Protein AF-A0A6B9TDU4-F1 (afdb_monomer_lite)

Radius of gyration: 13.02 Å; chains: 1; bounding box: 34×25×32 Å

Sequence (69 aa):
MKDESGVVSAEVRKVDGRNAAVVKALDSTSSTIFVYIKLDRNNGYAFMYTGPRNNDTTFEEILSSVRIT

Foldseek 3Di:
DPFQFFWDDWDWDQFQNFTWIWIWTDGPFKIKIKIWTDDDPPDIDIDMDMDGRPPVVVVVVVSNPDDDD

Secondary structure (DSSP, 8-state):
-----EEEEEEEEEETTEEEEEEEEE-SSEEEEEEEEE-SSS-EEEEEEEEETT-HHHHHHHHHH----

pLDDT: mean 89.49, std 8.33, range [52.84, 97.44]

Structure (m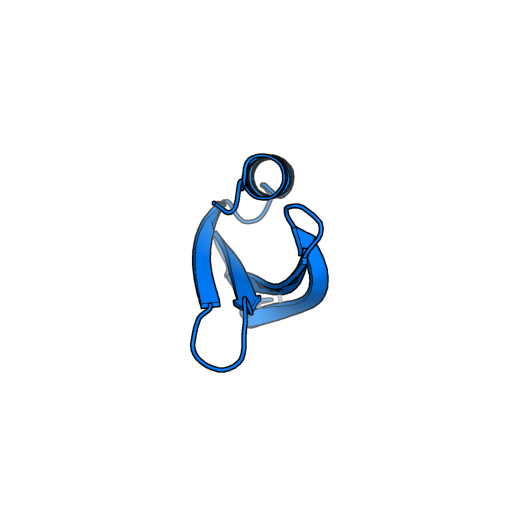mCIF, N/CA/C/O backbone):
data_AF-A0A6B9TDU4-F1
#
_entry.id   AF-A0A6B9TDU4-F1
#
loop_
_atom_site.group_PDB
_atom_site.id
_atom_site.type_symbol
_atom_site.label_atom_id
_atom_site.label_alt_id
_atom_site.label_comp_id
_atom_site.label_asym_id
_atom_site.label_entity_id
_atom_site.label_seq_id
_atom_site.pdbx_PDB_ins_code
_atom_site.Cartn_x
_atom_site.Cartn_y
_atom_site.Cartn_z
_atom_site.occupancy
_atom_site.B_iso_or_equiv
_atom_site.auth_seq_id
_atom_site.auth_comp_id
_atom_site.auth_asym_id
_atom_site.auth_atom_id
_atom_site.pdbx_PDB_model_num
ATOM 1 N N . MET A 1 1 ? 15.763 -11.405 -19.960 1.00 52.84 1 MET A N 1
ATOM 2 C CA . MET A 1 1 ? 15.486 -11.064 -18.546 1.00 52.84 1 MET A CA 1
ATOM 3 C C . MET A 1 1 ? 14.113 -11.614 -18.211 1.00 52.84 1 MET A C 1
ATOM 5 O O . MET A 1 1 ? 13.251 -11.538 -19.078 1.00 52.84 1 MET A O 1
ATOM 9 N N . LYS A 1 2 ? 13.924 -12.243 -17.044 1.00 55.00 2 LYS A N 1
ATOM 10 C CA . LYS A 1 2 ? 12.576 -12.637 -16.612 1.00 55.00 2 LYS A CA 1
ATOM 11 C C . LYS A 1 2 ? 11.777 -11.360 -16.373 1.00 55.00 2 LYS A C 1
ATOM 13 O O . LYS A 1 2 ? 12.284 -10.441 -15.740 1.00 55.00 2 LYS A O 1
ATOM 18 N N . ASP A 1 3 ? 10.582 -11.312 -16.937 1.00 68.06 3 ASP A N 1
ATOM 19 C CA . ASP A 1 3 ? 9.625 -10.252 -16.680 1.00 68.06 3 ASP A CA 1
ATOM 20 C C . ASP A 1 3 ? 9.163 -10.382 -15.224 1.00 68.06 3 ASP A C 1
ATOM 22 O O . ASP A 1 3 ? 8.403 -11.283 -14.877 1.00 68.06 3 ASP A O 1
ATOM 26 N N . GLU A 1 4 ? 9.704 -9.546 -14.342 1.00 72.19 4 GLU A N 1
ATOM 27 C CA . GLU A 1 4 ? 9.295 -9.457 -12.936 1.00 72.19 4 GLU A CA 1
ATOM 28 C C . GLU A 1 4 ? 8.038 -8.586 -12.807 1.00 72.19 4 GLU A C 1
ATOM 30 O O . GLU A 1 4 ? 7.985 -7.655 -11.996 1.00 72.19 4 GLU A O 1
ATOM 35 N N . SER A 1 5 ? 7.061 -8.844 -13.675 1.00 86.75 5 SER A N 1
ATOM 36 C CA . SER A 1 5 ? 5.745 -8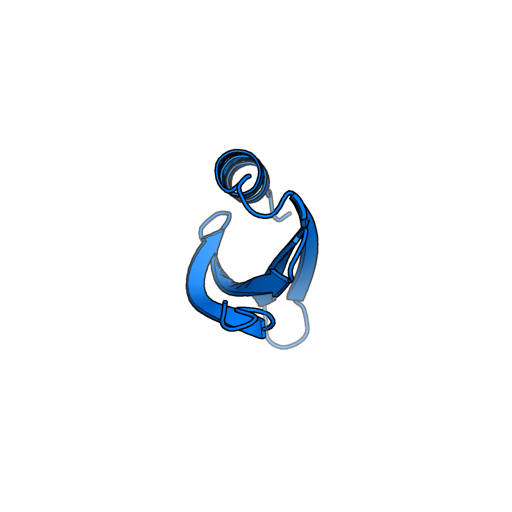.228 -13.629 1.00 86.75 5 SER A CA 1
ATOM 37 C C . SER A 1 5 ? 4.830 -9.057 -12.727 1.00 86.75 5 SER A C 1
ATOM 39 O O . SER A 1 5 ? 4.757 -10.280 -12.853 1.00 86.75 5 SER A O 1
ATOM 41 N N . GLY A 1 6 ? 4.136 -8.403 -11.800 1.00 92.81 6 GLY A N 1
ATOM 42 C CA . GLY A 1 6 ? 3.246 -9.039 -10.830 1.00 92.81 6 GLY A CA 1
ATOM 43 C C . GLY A 1 6 ? 3.404 -8.493 -9.413 1.00 92.81 6 GLY A C 1
ATOM 44 O O . GLY A 1 6 ? 4.120 -7.522 -9.175 1.00 92.81 6 GLY A O 1
ATOM 45 N N . VAL A 1 7 ? 2.707 -9.118 -8.460 1.00 94.62 7 VAL A N 1
ATOM 46 C CA . VAL A 1 7 ? 2.812 -8.780 -7.032 1.00 94.62 7 VAL A CA 1
ATOM 47 C C . VAL A 1 7 ? 4.174 -9.223 -6.507 1.00 94.62 7 VAL A C 1
ATOM 49 O O . VAL A 1 7 ? 4.509 -10.404 -6.577 1.00 94.62 7 VAL A O 1
ATOM 52 N N . VAL A 1 8 ? 4.941 -8.279 -5.965 1.00 93.00 8 VAL A N 1
ATOM 53 C CA . VAL A 1 8 ? 6.300 -8.513 -5.450 1.00 93.00 8 VAL A CA 1
ATOM 54 C C . VAL A 1 8 ? 6.385 -8.415 -3.930 1.00 93.00 8 VAL A C 1
ATOM 56 O O . VAL A 1 8 ? 7.292 -8.990 -3.335 1.00 93.00 8 VAL A O 1
ATOM 59 N N . SER A 1 9 ? 5.442 -7.722 -3.284 1.00 92.88 9 SER A N 1
ATOM 60 C CA . SER A 1 9 ? 5.317 -7.729 -1.827 1.00 92.88 9 SER A CA 1
ATOM 61 C C . SER A 1 9 ? 3.868 -7.560 -1.374 1.00 92.88 9 SER A C 1
ATOM 63 O O . SER A 1 9 ? 3.044 -6.936 -2.046 1.00 92.88 9 SER A O 1
ATOM 65 N N . ALA A 1 10 ? 3.566 -8.133 -0.212 1.00 96.44 10 ALA A N 1
ATOM 66 C CA . ALA A 1 10 ? 2.318 -7.941 0.507 1.00 96.44 10 ALA A CA 1
ATOM 67 C C . ALA A 1 10 ? 2.622 -7.960 2.007 1.00 96.44 10 ALA A C 1
ATOM 69 O O . ALA A 1 10 ? 3.208 -8.917 2.513 1.00 96.44 10 ALA A O 1
ATOM 70 N N . GLU A 1 11 ? 2.248 -6.899 2.711 1.00 96.56 11 GLU A N 1
ATOM 71 C CA . GLU A 1 11 ? 2.565 -6.728 4.126 1.00 96.56 11 GLU A CA 1
ATOM 72 C C . GLU A 1 11 ? 1.480 -5.940 4.866 1.00 96.56 11 GLU A C 1
ATOM 74 O O . GLU A 1 11 ? 0.601 -5.316 4.266 1.00 96.56 11 GLU A O 1
ATOM 79 N N . VAL A 1 12 ? 1.543 -5.975 6.197 1.00 96.69 12 VAL A N 1
ATOM 80 C CA . VAL A 1 12 ? 0.715 -5.131 7.061 1.00 96.69 12 VAL A CA 1
ATOM 81 C C . VAL A 1 12 ? 1.582 -4.016 7.622 1.00 96.69 12 VAL A C 1
ATOM 83 O O . VAL A 1 12 ? 2.576 -4.283 8.294 1.00 96.69 12 VAL A O 1
ATOM 86 N N . ARG A 1 13 ? 1.181 -2.764 7.395 1.00 94.06 13 ARG A N 1
ATOM 87 C CA . ARG A 1 13 ? 1.892 -1.574 7.881 1.00 94.06 13 ARG A CA 1
ATOM 88 C C . ARG A 1 13 ? 0.997 -0.676 8.713 1.00 94.06 13 ARG A C 1
ATOM 90 O O . ARG A 1 13 ? -0.228 -0.737 8.629 1.00 94.06 13 ARG A O 1
ATOM 97 N N . LYS A 1 14 ? 1.622 0.170 9.531 1.00 93.19 14 LYS A N 1
ATOM 98 C CA . LYS A 1 14 ? 0.928 1.238 10.251 1.00 93.19 14 LYS A CA 1
ATOM 99 C C . LYS A 1 14 ? 0.763 2.452 9.340 1.00 93.19 14 LYS A C 1
ATOM 101 O O . LYS A 1 14 ? 1.761 3.037 8.935 1.00 93.19 14 LYS A O 1
ATOM 106 N N . VAL A 1 15 ? -0.480 2.833 9.057 1.00 92.94 15 VAL A N 1
ATOM 107 C CA . VAL A 1 15 ? -0.843 4.067 8.345 1.00 92.94 15 VAL A CA 1
ATOM 108 C C . VAL A 1 15 ? -1.786 4.844 9.248 1.00 92.94 15 VAL A C 1
ATOM 110 O O . VAL A 1 15 ? -2.827 4.322 9.646 1.00 92.94 15 VAL A O 1
ATOM 113 N N . ASP A 1 16 ? -1.371 6.046 9.642 1.00 92.50 16 ASP A N 1
ATOM 114 C CA . ASP A 1 16 ? -2.093 6.888 10.605 1.00 92.50 16 ASP A CA 1
ATOM 115 C C . ASP A 1 16 ? -2.514 6.122 11.885 1.00 92.50 16 ASP A C 1
ATOM 117 O O . ASP A 1 16 ? -3.667 6.106 12.313 1.00 92.50 16 ASP A O 1
ATOM 121 N N . GLY A 1 17 ? -1.576 5.348 12.449 1.00 91.88 17 GLY A N 1
ATOM 122 C CA . GLY A 1 17 ? -1.778 4.518 13.650 1.00 91.88 17 GLY A CA 1
ATOM 123 C C . GLY A 1 17 ? -2.572 3.214 13.443 1.00 91.88 17 GLY A C 1
ATOM 124 O O . GLY A 1 17 ? -2.542 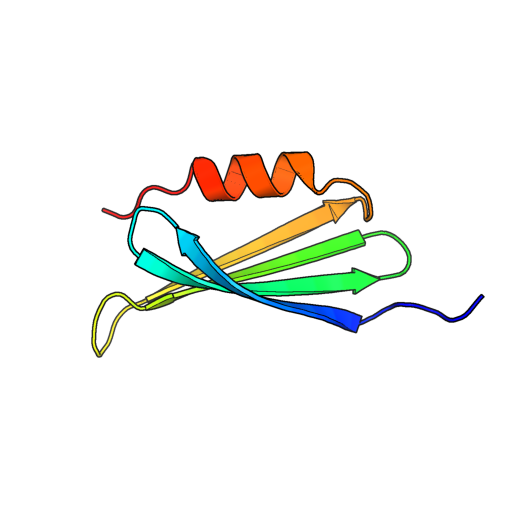2.322 14.304 1.00 91.88 17 GLY A O 1
ATOM 125 N N . ARG A 1 18 ? -3.228 3.035 12.293 1.00 92.56 18 ARG A N 1
ATOM 126 C CA . ARG A 1 18 ? -4.060 1.863 11.978 1.00 92.56 18 ARG A CA 1
ATOM 127 C C . ARG A 1 18 ? -3.297 0.810 11.184 1.00 92.56 18 ARG A C 1
ATOM 129 O O . ARG A 1 18 ? -2.348 1.119 10.476 1.00 92.56 18 ARG A O 1
ATOM 136 N N . ASN A 1 19 ? -3.712 -0.449 11.313 1.00 94.56 19 ASN A N 1
ATOM 137 C CA . ASN A 1 19 ? -3.184 -1.522 10.471 1.00 94.56 19 ASN A CA 1
ATOM 138 C C . ASN A 1 19 ? -3.774 -1.392 9.063 1.00 94.56 19 ASN A C 1
ATOM 140 O O . ASN A 1 19 ? -4.996 -1.367 8.906 1.00 94.56 19 ASN A O 1
ATOM 144 N N . ALA A 1 20 ? -2.903 -1.347 8.064 1.00 95.94 20 ALA A N 1
ATOM 145 C CA . ALA A 1 20 ? -3.239 -1.295 6.654 1.00 95.94 20 ALA A CA 1
ATOM 146 C C . ALA A 1 20 ? -2.621 -2.494 5.935 1.00 95.94 20 ALA A C 1
ATOM 148 O O . ALA A 1 20 ? -1.461 -2.822 6.185 1.00 95.94 20 ALA A O 1
ATOM 149 N N . ALA A 1 21 ? -3.372 -3.125 5.036 1.00 97.44 21 ALA A N 1
ATOM 150 C CA . ALA A 1 21 ? -2.795 -4.054 4.074 1.00 97.44 21 ALA A CA 1
ATOM 151 C C . ALA A 1 21 ? -2.167 -3.240 2.941 1.00 97.44 21 ALA A C 1
ATOM 153 O O . ALA A 1 21 ? -2.843 -2.394 2.353 1.00 97.44 21 ALA A O 1
ATOM 154 N N . VAL A 1 22 ? -0.893 -3.486 2.653 1.00 95.69 22 VAL A N 1
ATOM 155 C CA . VAL A 1 22 ? -0.133 -2.814 1.598 1.00 95.69 22 VAL A CA 1
ATOM 156 C C . VAL A 1 22 ? 0.378 -3.877 0.637 1.00 95.69 22 VAL A C 1
ATOM 158 O O . VAL A 1 22 ? 1.055 -4.818 1.050 1.00 95.69 22 VAL A O 1
ATOM 161 N N . VAL A 1 23 ? 0.035 -3.745 -0.641 1.00 95.88 23 VAL A N 1
ATOM 162 C CA . VAL A 1 23 ? 0.434 -4.682 -1.697 1.00 95.88 23 VAL A CA 1
ATOM 163 C C . VAL A 1 23 ? 1.162 -3.913 -2.782 1.00 95.88 23 VAL A C 1
ATOM 165 O O . VAL A 1 23 ? 0.587 -2.993 -3.360 1.00 95.88 23 VAL A O 1
ATOM 168 N N . LYS A 1 24 ? 2.399 -4.310 -3.083 1.00 92.69 24 LYS A N 1
ATOM 169 C CA . LYS A 1 24 ? 3.201 -3.747 -4.171 1.00 92.69 24 LYS A CA 1
ATOM 170 C C . LYS A 1 24 ? 3.224 -4.711 -5.344 1.00 92.69 24 LYS A C 1
ATOM 172 O O . LYS A 1 24 ? 3.594 -5.878 -5.203 1.00 92.69 24 LYS A O 1
ATOM 177 N N . ALA A 1 25 ? 2.877 -4.197 -6.510 1.00 93.25 25 ALA A N 1
ATOM 178 C CA . ALA A 1 25 ? 3.023 -4.870 -7.784 1.00 93.25 25 ALA A CA 1
ATOM 179 C C . ALA A 1 25 ? 3.923 -4.045 -8.698 1.00 93.25 25 ALA A C 1
ATOM 181 O O . ALA A 1 25 ? 3.911 -2.817 -8.650 1.00 93.25 25 ALA A O 1
ATOM 182 N N . LEU A 1 26 ? 4.701 -4.722 -9.528 1.00 92.69 26 LEU A N 1
ATOM 183 C CA . LEU A 1 26 ? 5.543 -4.083 -10.527 1.00 92.69 26 LEU A CA 1
ATOM 184 C C . LEU A 1 26 ? 5.127 -4.542 -11.921 1.00 92.69 26 LEU A C 1
ATOM 186 O O . LEU A 1 26 ? 4.605 -5.642 -12.085 1.00 92.69 26 LEU A O 1
ATOM 190 N N . ASP A 1 27 ? 5.413 -3.722 -12.922 1.00 90.81 27 ASP A N 1
ATOM 191 C CA . ASP A 1 27 ? 5.478 -4.133 -14.324 1.00 90.81 27 ASP A CA 1
ATOM 192 C C . ASP A 1 27 ? 6.776 -3.617 -14.960 1.00 90.81 27 ASP A C 1
ATOM 194 O O . ASP A 1 27 ? 7.570 -2.945 -14.299 1.00 90.81 27 ASP A O 1
ATOM 198 N N . SER A 1 28 ? 7.022 -3.915 -16.237 1.00 89.25 28 SER A N 1
ATOM 199 C CA . SER A 1 28 ? 8.240 -3.487 -16.951 1.00 89.25 28 SER A CA 1
ATOM 200 C C . SER A 1 28 ? 8.595 -1.985 -16.854 1.00 89.25 28 SER A C 1
ATOM 202 O O . SER A 1 28 ? 9.754 -1.622 -17.046 1.00 89.25 28 SER A O 1
ATOM 204 N N . THR A 1 29 ? 7.639 -1.116 -16.522 1.00 89.19 29 THR A N 1
ATOM 205 C CA . THR A 1 29 ? 7.770 0.349 -16.483 1.00 89.19 29 THR A CA 1
ATOM 206 C C . THR A 1 29 ? 7.372 0.985 -15.148 1.00 89.19 29 THR A C 1
ATOM 208 O O . THR A 1 29 ? 7.898 2.044 -14.790 1.00 89.19 29 THR A O 1
ATOM 211 N N . SER A 1 30 ? 6.474 0.357 -14.388 1.00 91.44 30 SER A N 1
ATOM 212 C CA . SER A 1 30 ? 5.777 0.987 -13.270 1.00 91.44 30 SER A CA 1
ATOM 213 C C . SER A 1 30 ? 5.835 0.175 -11.974 1.00 91.44 30 SER A C 1
ATOM 215 O O . SER A 1 30 ? 6.125 -1.024 -11.956 1.00 91.44 30 SER A O 1
ATOM 217 N N . SER A 1 31 ? 5.575 0.871 -10.870 1.00 91.94 31 SER A N 1
ATOM 218 C CA . SER A 1 31 ? 5.270 0.315 -9.557 1.00 91.94 31 SER A CA 1
ATOM 219 C C . SER A 1 31 ? 3.870 0.777 -9.176 1.00 91.94 31 SER A C 1
ATOM 221 O O . SER A 1 31 ? 3.577 1.973 -9.209 1.00 91.94 31 SER A O 1
ATOM 223 N N . THR A 1 32 ? 3.005 -0.169 -8.827 1.00 92.38 32 THR A N 1
ATOM 224 C CA . THR A 1 32 ? 1.660 0.090 -8.318 1.00 92.38 32 THR A CA 1
ATOM 225 C C . THR A 1 32 ? 1.562 -0.412 -6.894 1.00 92.38 32 THR A C 1
ATOM 227 O O . THR A 1 32 ? 1.925 -1.551 -6.602 1.00 92.38 32 THR A O 1
ATOM 230 N N . ILE A 1 33 ? 1.042 0.425 -6.003 1.00 93.00 33 ILE A N 1
ATOM 231 C CA . ILE A 1 33 ? 0.827 0.061 -4.612 1.00 93.00 33 ILE A CA 1
ATOM 232 C C . ILE A 1 33 ? -0.628 0.276 -4.249 1.00 93.00 33 ILE A C 1
ATOM 234 O O . ILE A 1 33 ? -1.183 1.363 -4.410 1.00 93.00 33 ILE A O 1
ATOM 238 N N . PHE A 1 34 ? -1.233 -0.792 -3.752 1.00 95.31 34 PHE A N 1
ATOM 239 C CA . PHE A 1 34 ? -2.579 -0.806 -3.224 1.00 95.31 34 PHE A CA 1
ATOM 240 C C . PHE A 1 34 ? -2.530 -0.786 -1.700 1.00 95.31 34 PHE A C 1
ATOM 242 O O . PHE A 1 34 ? -1.788 -1.556 -1.086 1.00 95.31 34 PHE A O 1
ATOM 249 N N . VAL A 1 35 ? -3.341 0.076 -1.096 1.00 95.62 35 VAL A N 1
ATOM 250 C CA . VAL A 1 35 ? -3.443 0.224 0.354 1.00 95.62 35 VAL A CA 1
ATOM 251 C C . VAL A 1 35 ? -4.899 0.087 0.763 1.00 95.62 35 VAL A C 1
ATOM 253 O O . VAL A 1 35 ? -5.764 0.792 0.244 1.00 95.62 35 VAL A O 1
ATOM 256 N N . TYR A 1 36 ? -5.168 -0.792 1.724 1.00 96.69 36 TYR A N 1
ATOM 257 C CA . TYR A 1 36 ? -6.488 -0.971 2.318 1.00 96.69 36 TYR A CA 1
ATOM 258 C C . TYR A 1 36 ? -6.445 -0.815 3.834 1.00 96.69 36 TYR A C 1
ATOM 260 O O . TYR A 1 36 ? -5.639 -1.454 4.512 1.00 96.69 36 TYR A O 1
ATOM 268 N 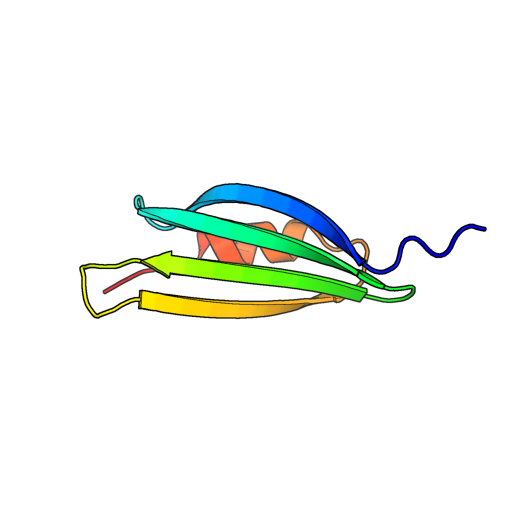N . ILE A 1 37 ? -7.358 -0.010 4.373 1.00 95.50 37 ILE A N 1
ATOM 269 C CA . ILE A 1 37 ? -7.466 0.299 5.798 1.00 95.50 37 ILE A CA 1
ATOM 270 C C . ILE A 1 37 ? -8.896 0.023 6.252 1.00 95.50 37 ILE A C 1
ATOM 272 O O . ILE A 1 37 ? -9.832 0.727 5.871 1.00 95.50 37 ILE A O 1
ATOM 276 N N . LYS A 1 38 ? -9.081 -0.991 7.103 1.00 93.75 38 LYS A N 1
ATOM 277 C CA . LYS A 1 38 ? -10.380 -1.266 7.728 1.00 93.75 38 LYS A CA 1
ATOM 278 C C . LYS A 1 38 ? -10.600 -0.316 8.906 1.00 93.75 38 LYS A C 1
ATOM 280 O O . LYS A 1 38 ? -9.741 -0.210 9.781 1.00 93.75 38 LYS A O 1
ATOM 285 N N . LEU A 1 39 ? -11.754 0.348 8.950 1.00 90.06 39 LEU A N 1
ATOM 286 C CA . LEU A 1 39 ? -12.093 1.261 10.047 1.00 90.06 39 LEU A CA 1
ATOM 287 C C . LEU A 1 39 ? -12.910 0.568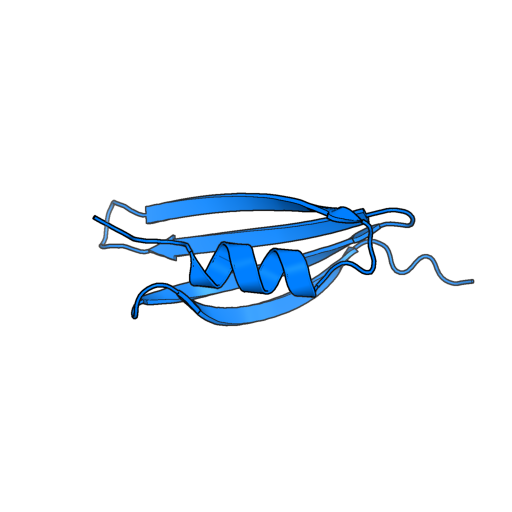 11.138 1.00 90.06 39 LEU A C 1
ATOM 289 O O . LEU A 1 39 ? -12.564 0.665 12.313 1.00 90.06 39 LEU A O 1
ATOM 293 N N . ASP A 1 40 ? -13.964 -0.141 10.735 1.00 90.44 40 ASP A N 1
ATOM 294 C CA . ASP A 1 40 ? -14.898 -0.855 11.615 1.00 90.44 40 ASP A CA 1
ATOM 295 C C . ASP A 1 40 ? -15.455 -2.107 10.907 1.00 90.44 40 ASP A C 1
ATOM 297 O O . ASP A 1 40 ? -14.808 -2.618 10.000 1.00 90.44 40 ASP A O 1
ATOM 301 N N . ARG A 1 41 ? -16.625 -2.646 11.281 1.00 90.56 41 ARG A N 1
ATOM 302 C CA . ARG A 1 41 ? -17.235 -3.804 10.593 1.00 90.56 41 ARG A CA 1
ATOM 303 C C . ARG A 1 41 ? -17.674 -3.488 9.155 1.00 90.56 41 ARG A C 1
ATOM 305 O O . ARG A 1 41 ? -17.469 -4.314 8.271 1.00 90.56 41 ARG A O 1
ATOM 312 N N . ASN A 1 42 ? -18.165 -2.286 8.880 1.00 95.38 42 ASN A N 1
ATOM 313 C CA . ASN A 1 42 ? -18.837 -1.921 7.629 1.00 95.38 42 ASN A CA 1
ATOM 314 C C . ASN A 1 42 ? -18.024 -0.960 6.748 1.00 95.38 42 ASN A C 1
ATOM 316 O O . ASN A 1 42 ? -18.195 -0.968 5.537 1.00 95.38 42 ASN A O 1
ATOM 320 N N . ASN A 1 43 ? -17.087 -0.204 7.322 1.00 93.94 43 ASN A N 1
ATOM 321 C CA . ASN A 1 43 ? -16.370 0.864 6.625 1.00 93.94 43 ASN A CA 1
ATOM 322 C C . ASN A 1 43 ? -14.873 0.570 6.456 1.00 93.94 43 ASN A C 1
ATOM 324 O O . ASN A 1 43 ? -14.261 -0.170 7.239 1.00 93.94 43 ASN A O 1
ATOM 328 N N . GLY A 1 44 ? -14.278 1.157 5.422 1.00 93.56 44 GLY A N 1
ATOM 329 C CA . GLY A 1 44 ? -12.853 1.079 5.123 1.00 93.56 44 GLY A CA 1
ATOM 330 C C . GLY A 1 44 ? -12.457 2.091 4.054 1.00 93.56 44 GLY A C 1
ATOM 331 O O . GLY A 1 44 ? -13.293 2.486 3.245 1.00 93.56 44 GLY A O 1
ATOM 332 N N . TYR A 1 45 ? -11.186 2.478 4.045 1.00 94.44 45 TYR A N 1
ATOM 333 C CA . TYR A 1 45 ? -10.587 3.270 2.975 1.00 94.44 45 TYR A CA 1
ATOM 334 C C . TYR A 1 45 ? -9.689 2.381 2.121 1.00 94.44 45 TYR A C 1
ATOM 336 O O . TYR A 1 45 ? -8.977 1.520 2.640 1.00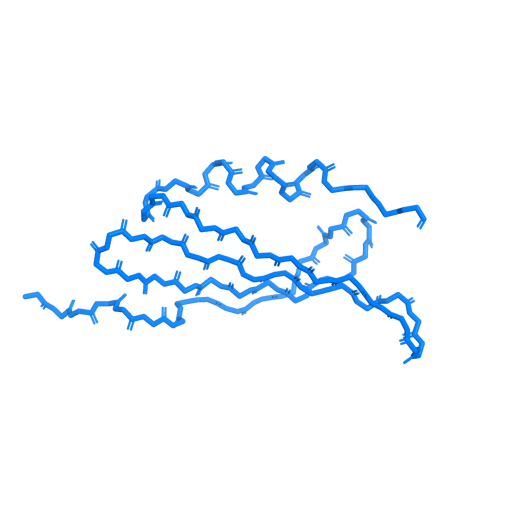 94.44 45 TYR A O 1
ATOM 344 N N . ALA A 1 46 ? -9.719 2.597 0.812 1.00 94.75 46 ALA A N 1
ATOM 345 C CA . ALA A 1 46 ? -8.804 1.972 -0.127 1.00 94.75 46 ALA A CA 1
ATOM 346 C C . ALA A 1 46 ? -8.279 3.040 -1.077 1.00 94.75 46 ALA A C 1
ATOM 348 O O . ALA A 1 46 ? -9.050 3.877 -1.548 1.00 94.75 46 ALA A O 1
ATOM 349 N N . PHE A 1 47 ? -6.989 3.001 -1.372 1.00 93.12 47 PHE A N 1
ATOM 350 C CA . PHE A 1 47 ? -6.412 3.835 -2.414 1.00 93.12 47 PHE A CA 1
ATOM 351 C C . PHE A 1 47 ? -5.294 3.093 -3.130 1.00 93.12 47 PHE A C 1
ATOM 353 O O . PHE A 1 47 ? -4.750 2.100 -2.641 1.00 93.12 47 PHE A O 1
ATOM 360 N N . MET A 1 48 ? -4.982 3.583 -4.321 1.00 94.00 48 MET A N 1
ATOM 361 C CA . MET A 1 48 ? -3.953 3.027 -5.176 1.00 94.00 48 MET A CA 1
ATOM 362 C C . MET A 1 48 ? -3.087 4.160 -5.700 1.00 94.00 48 MET A C 1
ATOM 364 O O . MET A 1 48 ? -3.596 5.211 -6.088 1.00 94.00 48 MET A O 1
ATOM 368 N N . TYR A 1 49 ? -1.783 3.928 -5.715 1.00 91.31 49 TYR A N 1
ATOM 369 C CA . TYR A 1 49 ? -0.813 4.802 -6.349 1.00 91.31 49 TYR A CA 1
ATOM 370 C C . TYR A 1 49 ? -0.057 4.015 -7.412 1.00 91.31 49 TYR A C 1
ATOM 372 O O . TYR A 1 49 ? 0.384 2.900 -7.143 1.00 91.31 49 TYR A O 1
ATOM 380 N N . THR A 1 50 ? 0.121 4.608 -8.590 1.00 92.69 50 THR A N 1
ATOM 381 C CA . THR A 1 50 ? 0.965 4.063 -9.656 1.00 92.69 50 THR A CA 1
ATOM 382 C C . THR A 1 50 ? 1.986 5.118 -10.055 1.00 92.69 50 THR A C 1
ATOM 384 O O . THR A 1 50 ? 1.628 6.261 -10.340 1.00 92.69 50 THR A O 1
ATOM 387 N N . GLY A 1 51 ? 3.257 4.731 -10.080 1.00 90.06 51 GLY A N 1
ATOM 388 C CA . GLY A 1 51 ? 4.372 5.602 -10.429 1.00 90.06 51 GLY A CA 1
ATOM 389 C C . GLY A 1 51 ? 5.512 4.845 -11.113 1.00 90.06 51 GLY A C 1
ATOM 390 O O . GLY A 1 51 ? 5.377 3.658 -11.416 1.00 90.06 51 GLY A O 1
ATOM 391 N N . PRO A 1 52 ? 6.649 5.510 -11.378 1.00 90.94 52 PRO A N 1
ATOM 392 C CA . PRO A 1 52 ? 7.820 4.865 -11.969 1.00 90.94 52 PRO A CA 1
ATOM 393 C C . PRO A 1 52 ? 8.320 3.688 -11.116 1.00 90.94 52 PRO A C 1
ATOM 395 O O . PRO A 1 52 ? 8.349 3.789 -9.889 1.00 90.94 52 PRO A O 1
ATOM 398 N N . ARG A 1 53 ? 8.774 2.597 -11.756 1.00 84.25 53 ARG A N 1
ATOM 399 C CA . ARG A 1 53 ? 9.175 1.335 -11.087 1.00 84.25 53 ARG A CA 1
ATOM 400 C C . ARG A 1 53 ? 10.146 1.505 -9.908 1.00 84.25 53 ARG A C 1
ATOM 402 O O . ARG A 1 53 ? 10.065 0.746 -8.950 1.00 84.25 53 ARG A O 1
ATOM 409 N N . ASN A 1 54 ? 11.032 2.500 -9.967 1.00 80.88 54 ASN A N 1
ATOM 410 C CA . ASN A 1 54 ? 12.115 2.698 -8.996 1.00 80.88 54 ASN A CA 1
ATOM 411 C C . ASN A 1 54 ? 11.863 3.852 -8.008 1.00 80.88 54 ASN A C 1
ATOM 413 O O . ASN A 1 54 ? 12.815 4.348 -7.409 1.00 80.88 54 ASN A O 1
ATOM 417 N N . ASN A 1 55 ? 10.621 4.325 -7.865 1.00 81.38 55 ASN A N 1
ATOM 418 C CA . ASN A 1 55 ? 10.312 5.486 -7.030 1.00 81.38 55 ASN A CA 1
ATOM 419 C C . ASN A 1 55 ? 9.605 5.120 -5.713 1.00 81.38 55 ASN A C 1
ATOM 421 O O . ASN A 1 55 ? 8.470 5.527 -5.458 1.00 81.38 55 ASN A O 1
ATOM 425 N N . ASP A 1 56 ? 10.291 4.351 -4.869 1.00 77.00 56 ASP A N 1
ATOM 426 C CA . ASP A 1 56 ? 9.765 3.946 -3.559 1.00 77.00 56 ASP A CA 1
ATOM 427 C C . ASP A 1 56 ? 9.697 5.120 -2.567 1.00 77.00 56 ASP A C 1
ATOM 429 O O . ASP A 1 56 ? 8.797 5.165 -1.732 1.00 77.00 56 ASP A O 1
ATOM 433 N N . THR A 1 57 ? 10.580 6.118 -2.695 1.00 81.62 57 THR A N 1
ATOM 434 C CA . THR A 1 57 ? 10.597 7.304 -1.820 1.00 81.62 57 THR A CA 1
ATOM 435 C C . THR A 1 57 ? 9.284 8.082 -1.879 1.00 81.62 57 THR A C 1
ATOM 437 O O . THR A 1 57 ? 8.698 8.370 -0.838 1.00 81.62 57 THR A O 1
ATOM 440 N N . THR A 1 58 ? 8.767 8.367 -3.081 1.00 82.44 58 THR A N 1
ATOM 441 C CA . THR A 1 58 ? 7.487 9.081 -3.232 1.00 82.44 58 THR A CA 1
ATOM 442 C C . THR A 1 58 ? 6.319 8.300 -2.630 1.00 82.44 58 THR A C 1
ATOM 444 O O . THR A 1 58 ? 5.384 8.892 -2.096 1.00 82.44 58 THR A O 1
ATOM 447 N N . PHE A 1 59 ? 6.358 6.969 -2.674 1.00 82.56 59 PHE A N 1
ATOM 448 C CA . PHE A 1 59 ? 5.320 6.163 -2.045 1.00 82.56 59 PHE A CA 1
ATOM 449 C C . PHE A 1 59 ? 5.332 6.282 -0.515 1.00 82.56 59 PHE A C 1
ATOM 451 O O . PHE A 1 59 ? 4.278 6.469 0.095 1.00 82.56 59 PHE A O 1
ATOM 458 N N . GLU A 1 60 ? 6.510 6.198 0.103 1.00 87.25 60 GLU A N 1
ATOM 459 C CA . GLU A 1 60 ? 6.650 6.357 1.553 1.00 87.25 60 GLU A CA 1
ATOM 460 C C . GLU A 1 60 ? 6.157 7.733 2.020 1.00 87.25 60 GLU A C 1
ATOM 462 O O . GLU A 1 60 ? 5.455 7.842 3.030 1.00 87.25 60 GLU A O 1
ATOM 467 N N . GLU A 1 61 ? 6.435 8.780 1.240 1.00 89.88 61 GLU A N 1
ATOM 468 C CA . GLU A 1 61 ? 5.915 10.128 1.476 1.00 89.88 61 GLU A CA 1
ATOM 469 C C . GLU A 1 61 ? 4.379 10.156 1.435 1.00 89.88 61 GLU A C 1
ATOM 471 O O . GLU A 1 61 ? 3.754 10.671 2.368 1.00 89.88 61 GLU A O 1
ATOM 476 N N . ILE A 1 62 ? 3.759 9.535 0.423 1.00 86.56 62 ILE A N 1
ATOM 477 C CA . ILE A 1 62 ? 2.295 9.427 0.313 1.00 86.56 62 ILE A CA 1
ATOM 478 C C . ILE A 1 62 ? 1.717 8.718 1.538 1.00 86.56 62 ILE A C 1
ATOM 480 O O . ILE A 1 62 ? 0.830 9.278 2.185 1.00 86.56 62 ILE A O 1
ATOM 484 N N . LEU A 1 63 ? 2.232 7.537 1.904 1.00 87.75 63 LEU A N 1
ATOM 485 C CA . LEU A 1 63 ? 1.770 6.806 3.090 1.00 87.75 63 LEU A CA 1
ATOM 486 C C . LEU A 1 63 ? 1.877 7.652 4.363 1.00 87.75 63 LEU A C 1
ATOM 488 O O . LEU A 1 63 ? 0.955 7.656 5.178 1.00 87.75 63 LEU A O 1
ATOM 492 N N . SER A 1 64 ? 2.984 8.380 4.527 1.00 90.38 64 SER A N 1
ATOM 493 C CA . SER A 1 64 ? 3.218 9.233 5.695 1.00 90.38 64 SER A CA 1
ATOM 494 C C . SER A 1 64 ? 2.280 10.446 5.762 1.00 90.38 64 SER A C 1
ATOM 496 O O . SER A 1 64 ? 2.029 10.974 6.851 1.00 90.38 64 SER A O 1
ATOM 498 N N . SER A 1 65 ? 1.731 10.876 4.620 1.00 90.50 65 SER A N 1
ATOM 499 C CA . SER A 1 65 ? 0.798 12.004 4.512 1.00 90.50 65 SER A CA 1
ATOM 500 C C . SER A 1 65 ? -0.665 11.635 4.759 1.00 90.50 65 SER A C 1
ATOM 502 O O . SER A 1 65 ? -1.472 12.524 5.028 1.00 90.50 65 SER A O 1
ATOM 504 N N . VAL A 1 66 ? -1.020 10.344 4.708 1.00 90.19 66 VAL A N 1
ATOM 505 C CA . VAL A 1 66 ? -2.400 9.897 4.938 1.00 90.19 66 VAL A CA 1
ATOM 506 C C . VAL A 1 66 ? -2.851 10.306 6.339 1.00 90.19 66 VAL A C 1
ATOM 508 O O . VAL A 1 66 ? -2.162 10.060 7.332 1.00 90.19 66 VAL A O 1
ATOM 511 N N . ARG A 1 67 ? -4.025 10.934 6.411 1.00 90.50 67 ARG A N 1
ATOM 512 C CA . ARG A 1 67 ? -4.739 11.267 7.647 1.00 90.50 67 ARG A CA 1
ATOM 513 C C . ARG A 1 67 ? -6.166 10.759 7.522 1.00 90.50 67 ARG A C 1
ATOM 515 O O . ARG A 1 67 ? -6.834 11.035 6.528 1.00 90.50 67 ARG A O 1
ATOM 522 N N . ILE A 1 68 ? -6.607 9.996 8.507 1.00 86.50 68 ILE A N 1
ATOM 523 C CA . ILE A 1 68 ? -7.917 9.361 8.563 1.00 86.50 68 ILE A CA 1
ATOM 524 C C . ILE A 1 68 ? -8.750 10.139 9.579 1.00 86.50 68 ILE A C 1
ATOM 526 O O . ILE A 1 68 ? -8.461 10.110 10.774 1.00 86.50 68 ILE A O 1
ATOM 530 N N . THR A 1 69 ? -9.778 10.833 9.094 1.00 81.69 69 THR A N 1
ATOM 531 C CA . THR A 1 69 ? -10.759 11.556 9.919 1.00 81.69 69 THR A CA 1
ATOM 532 C C . THR A 1 69 ? -11.942 10.679 10.284 1.00 81.69 69 THR A C 1
ATOM 534 O O . THR A 1 69 ? -12.407 9.946 9.376 1.00 81.69 69 THR A O 1
#